Protein AF-A0A821GKY6-F1 (afdb_monomer_lite)

Foldseek 3Di:
DDDDDPPDQWDKDKDKDKDKDWDWDDDPDPPDDIDIDIDIDIDIDIDTHHDDDDDDDD

Structure (mmCIF, N/CA/C/O backbone):
data_AF-A0A821GKY6-F1
#
_entry.id   AF-A0A821GKY6-F1
#
loop_
_atom_site.group_PDB
_atom_site.id
_atom_site.type_symbol
_atom_site.label_atom_id
_atom_site.label_alt_id
_atom_site.label_comp_id
_atom_site.label_asym_id
_atom_site.label_entity_id
_atom_site.label_seq_id
_atom_site.pdbx_PDB_ins_code
_atom_site.Cartn_x
_atom_site.Cartn_y
_atom_site.Cartn_z
_atom_site.occupancy
_atom_site.B_iso_or_equiv
_atom_site.auth_seq_id
_atom_site.auth_comp_id
_atom_site.auth_asym_id
_atom_site.auth_atom_id
_atom_site.pdbx_PDB_model_num
ATOM 1 N N . ALA A 1 1 ? 5.724 20.598 4.162 1.00 45.53 1 ALA A N 1
ATOM 2 C CA . ALA A 1 1 ? 4.997 19.369 4.528 1.00 45.53 1 ALA A CA 1
ATOM 3 C C . ALA A 1 1 ? 3.676 19.774 5.167 1.00 45.53 1 ALA A C 1
ATOM 5 O O . ALA A 1 1 ? 3.696 20.545 6.119 1.00 45.53 1 ALA A O 1
ATOM 6 N N . SER A 1 2 ? 2.545 19.341 4.613 1.00 52.00 2 SER A N 1
ATOM 7 C CA . SER A 1 2 ? 1.229 19.604 5.204 1.00 52.00 2 SER A CA 1
ATOM 8 C C . SER A 1 2 ? 0.967 18.555 6.284 1.00 52.00 2 SER A C 1
ATOM 10 O O . SER A 1 2 ? 0.951 17.365 5.985 1.00 52.00 2 SER A O 1
ATOM 12 N N . HIS A 1 3 ? 0.811 18.978 7.540 1.00 55.09 3 HIS A N 1
ATOM 13 C CA . HIS A 1 3 ? 0.518 18.078 8.657 1.00 55.09 3 HIS A CA 1
ATOM 14 C C . HIS A 1 3 ? -0.997 17.973 8.850 1.00 55.09 3 HIS A C 1
ATOM 16 O O . HIS A 1 3 ? -1.645 18.956 9.201 1.00 55.09 3 HIS A O 1
ATOM 22 N N . PHE A 1 4 ? -1.560 16.782 8.647 1.00 62.69 4 PHE A N 1
ATOM 23 C CA . PHE A 1 4 ? -2.935 16.472 9.033 1.00 62.69 4 PHE A CA 1
ATOM 24 C C . PHE A 1 4 ? -2.914 15.800 10.411 1.00 62.69 4 PHE A C 1
ATOM 26 O O . PHE A 1 4 ? -2.367 14.711 10.564 1.00 62.69 4 PHE A O 1
ATOM 33 N N . GLN A 1 5 ? -3.460 16.465 11.430 1.00 59.66 5 GLN A N 1
ATOM 34 C CA . GLN A 1 5 ? -3.624 15.890 12.767 1.00 59.66 5 GLN A CA 1
ATOM 35 C C . GLN A 1 5 ? -5.067 15.400 12.928 1.00 59.66 5 GLN A C 1
ATOM 37 O O . GLN A 1 5 ? -5.982 16.215 13.044 1.00 59.66 5 GLN A O 1
ATOM 42 N N . LEU A 1 6 ? -5.279 14.080 12.974 1.00 63.91 6 LEU A N 1
ATOM 43 C CA . LEU A 1 6 ? -6.554 13.519 13.426 1.00 63.91 6 LEU A CA 1
ATOM 44 C C . LEU A 1 6 ? -6.711 13.795 14.929 1.00 63.91 6 LEU A C 1
ATOM 46 O O . LEU A 1 6 ? -6.029 13.192 15.754 1.00 63.91 6 LEU A O 1
ATOM 50 N N . LYS A 1 7 ? -7.617 14.707 15.291 1.00 60.78 7 LYS A N 1
ATOM 51 C CA . LYS A 1 7 ? -8.080 14.907 16.673 1.00 60.78 7 LYS A CA 1
ATOM 52 C C . LYS A 1 7 ? -9.393 14.154 16.878 1.00 60.78 7 LYS A C 1
ATOM 54 O O . LYS A 1 7 ? -10.457 14.760 16.941 1.00 60.78 7 LYS A O 1
ATOM 59 N N . THR A 1 8 ? -9.330 12.830 16.927 1.00 66.06 8 THR A N 1
ATOM 60 C CA . THR A 1 8 ? -10.506 11.976 17.149 1.00 66.06 8 THR A CA 1
ATOM 61 C C . THR A 1 8 ? -10.225 10.982 18.266 1.00 66.06 8 THR A C 1
ATOM 63 O O . THR A 1 8 ? -9.114 10.468 18.360 1.00 66.06 8 THR A O 1
ATOM 66 N N . ASN A 1 9 ? -11.238 10.669 19.081 1.00 71.62 9 ASN A N 1
ATOM 67 C CA . ASN A 1 9 ? -11.208 9.535 20.010 1.00 71.62 9 ASN A CA 1
ATOM 68 C C . ASN A 1 9 ? -11.290 8.225 19.211 1.00 71.62 9 ASN A C 1
ATOM 70 O O . ASN A 1 9 ? -12.319 7.552 19.203 1.00 71.62 9 ASN A O 1
ATOM 74 N N . CYS A 1 10 ? -10.232 7.901 18.474 1.00 76.06 10 CYS A N 1
ATOM 75 C CA . CYS A 1 10 ? -10.110 6.636 17.771 1.00 76.06 10 CYS A CA 1
ATOM 76 C C . CYS A 1 10 ? -8.802 5.946 18.124 1.00 76.06 10 CYS A C 1
ATOM 78 O O . CYS A 1 10 ? -7.783 6.586 18.389 1.00 76.06 10 CYS A O 1
ATOM 80 N N . GLN A 1 11 ? -8.841 4.620 18.119 1.00 83.62 11 GLN A N 1
ATOM 81 C CA . GLN A 1 11 ? -7.645 3.809 18.207 1.00 83.62 11 GLN A CA 1
ATOM 82 C C . GLN A 1 11 ? -7.004 3.768 16.819 1.00 83.62 11 GLN A C 1
ATOM 84 O O . GLN A 1 11 ? -7.600 3.255 15.870 1.00 83.62 11 GLN A O 1
ATOM 89 N N . LEU A 1 12 ? -5.805 4.340 16.702 1.00 86.69 12 LEU A N 1
ATOM 90 C CA . LEU A 1 12 ? -5.024 4.316 15.470 1.00 86.69 12 LEU A CA 1
ATOM 91 C C . LEU A 1 12 ? -4.192 3.034 15.403 1.00 86.69 12 LEU A C 1
ATOM 93 O O . LEU A 1 12 ? -3.462 2.708 16.339 1.00 86.69 12 LEU A O 1
ATOM 97 N N . HIS A 1 13 ? -4.280 2.335 14.278 1.00 89.19 13 HIS A N 1
ATOM 98 C CA . HIS A 1 13 ? -3.401 1.231 13.925 1.00 89.19 13 HIS A CA 1
ATOM 99 C C . HIS A 1 13 ? -2.641 1.597 12.652 1.00 89.19 13 HIS A C 1
ATOM 101 O O . HIS A 1 13 ? -3.254 1.878 11.621 1.00 89.19 13 HIS A O 1
ATOM 107 N N . THR A 1 14 ? -1.312 1.602 12.733 1.00 90.94 14 THR A N 1
ATOM 108 C CA . THR A 1 14 ? -0.438 1.939 11.608 1.00 90.94 14 THR A CA 1
ATOM 109 C C . THR A 1 14 ? 0.336 0.704 11.185 1.00 90.94 14 THR A C 1
ATOM 111 O O . THR A 1 14 ? 1.045 0.108 11.994 1.00 90.94 14 THR A O 1
ATOM 114 N N . THR A 1 15 ? 0.247 0.354 9.908 1.00 94.44 15 THR A N 1
ATOM 115 C CA . THR A 1 15 ? 0.996 -0.753 9.313 1.00 94.44 15 THR A CA 1
ATOM 116 C C . THR A 1 15 ? 1.870 -0.214 8.191 1.00 94.44 15 THR A C 1
ATOM 118 O O . THR A 1 15 ? 1.384 0.467 7.289 1.00 94.44 15 THR A O 1
ATOM 121 N N . ILE A 1 16 ? 3.165 -0.518 8.245 1.00 95.00 16 ILE A N 1
ATOM 122 C CA . ILE A 1 16 ? 4.113 -0.199 7.175 1.00 95.00 16 ILE A CA 1
ATOM 123 C C . ILE A 1 16 ? 4.305 -1.465 6.345 1.00 95.00 16 ILE A C 1
ATOM 125 O O . ILE A 1 16 ? 4.586 -2.524 6.905 1.00 95.00 16 ILE A O 1
ATOM 129 N N . ALA A 1 17 ? 4.145 -1.357 5.031 1.00 94.00 17 ALA A N 1
ATOM 130 C CA . ALA A 1 17 ? 4.297 -2.475 4.107 1.00 94.00 17 ALA A CA 1
ATOM 131 C C . ALA A 1 17 ? 5.125 -2.058 2.891 1.00 94.00 17 ALA A C 1
ATOM 133 O O . ALA A 1 17 ? 4.972 -0.944 2.390 1.00 94.00 17 ALA A O 1
ATOM 134 N N . SER A 1 18 ? 5.961 -2.964 2.394 1.00 96.25 18 SER A N 1
ATOM 135 C CA . SER A 1 18 ? 6.644 -2.803 1.111 1.00 96.25 18 SER A CA 1
ATOM 136 C C . SER A 1 18 ? 5.863 -3.554 0.043 1.00 96.25 18 SER A C 1
ATOM 138 O O . SER A 1 18 ? 5.586 -4.741 0.211 1.00 96.25 18 SER A O 1
ATOM 140 N N . ILE A 1 19 ? 5.509 -2.869 -1.038 1.00 95.50 19 ILE A N 1
ATOM 141 C CA . ILE A 1 19 ? 4.839 -3.466 -2.194 1.00 95.50 19 ILE A CA 1
ATOM 142 C C . ILE A 1 19 ? 5.773 -3.438 -3.399 1.00 95.50 19 ILE A C 1
ATOM 144 O O . ILE A 1 19 ? 6.525 -2.481 -3.587 1.00 95.50 19 ILE A O 1
ATOM 148 N N . GLU A 1 20 ? 5.726 -4.490 -4.205 1.00 96.81 20 GLU A N 1
ATOM 149 C CA . GLU A 1 20 ? 6.381 -4.526 -5.507 1.00 96.81 20 GLU A CA 1
ATOM 150 C C . GLU A 1 20 ? 5.442 -3.905 -6.545 1.00 96.81 20 GLU A C 1
ATOM 152 O O . GLU A 1 20 ? 4.271 -4.275 -6.645 1.00 96.81 20 GLU A O 1
ATOM 157 N N . VAL A 1 21 ? 5.947 -2.928 -7.292 1.00 96.00 21 VAL A N 1
ATOM 158 C CA . VAL A 1 21 ? 5.234 -2.260 -8.381 1.00 96.00 21 VAL A CA 1
ATOM 159 C C . VAL A 1 21 ? 5.976 -2.572 -9.670 1.00 96.00 21 VAL A C 1
ATOM 161 O O . VAL A 1 21 ? 7.180 -2.335 -9.757 1.00 96.00 21 VAL A O 1
ATOM 164 N N . THR A 1 22 ? 5.256 -3.108 -10.654 1.00 96.06 22 THR A N 1
ATOM 165 C CA . THR A 1 22 ? 5.785 -3.380 -11.995 1.00 96.06 22 THR A CA 1
ATOM 166 C C . THR A 1 22 ? 5.193 -2.377 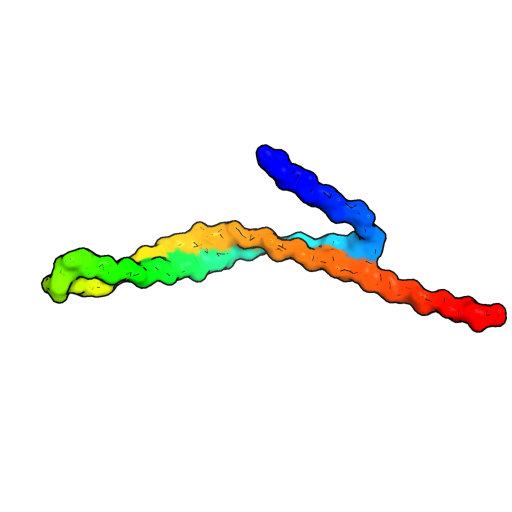-12.974 1.00 96.06 22 THR A C 1
ATOM 168 O O . THR A 1 22 ? 3.980 -2.357 -13.180 1.00 96.06 22 THR A O 1
ATOM 171 N N . ASP A 1 23 ? 6.046 -1.553 -13.568 1.00 93.56 23 ASP A N 1
ATOM 172 C CA . ASP A 1 23 ? 5.690 -0.609 -14.617 1.00 93.56 23 ASP A CA 1
ATOM 173 C C . ASP A 1 23 ? 5.931 -1.280 -15.985 1.00 93.56 23 ASP A C 1
ATOM 175 O O . ASP A 1 23 ? 7.032 -1.742 -16.290 1.00 93.56 23 ASP A O 1
ATOM 179 N N . HIS A 1 24 ? 4.883 -1.369 -16.809 1.00 91.81 24 HIS A N 1
ATOM 180 C CA . HIS A 1 24 ? 4.965 -1.922 -18.163 1.00 91.81 24 HIS A CA 1
ATOM 181 C C . HIS A 1 24 ? 5.307 -0.806 -19.152 1.00 91.81 24 HIS A C 1
ATOM 183 O O . HIS A 1 24 ? 4.466 0.041 -19.465 1.00 91.81 24 HIS A O 1
ATOM 189 N N . LEU A 1 25 ? 6.544 -0.794 -19.642 1.00 90.69 25 LEU A N 1
ATOM 190 C CA . LEU A 1 25 ? 7.043 0.216 -20.565 1.00 90.69 25 LEU A CA 1
ATOM 191 C C . LEU A 1 25 ? 6.841 -0.254 -22.006 1.00 90.69 25 LEU A C 1
ATOM 193 O O . LEU A 1 25 ? 7.428 -1.246 -22.445 1.00 90.69 25 LEU A O 1
ATOM 197 N N . MET A 1 26 ? 6.012 0.483 -22.750 1.00 89.19 26 MET A N 1
ATOM 198 C CA . MET A 1 26 ? 5.906 0.320 -24.197 1.00 89.19 26 MET A CA 1
ATOM 199 C C . MET A 1 26 ? 7.016 1.117 -24.886 1.00 89.19 26 MET A C 1
ATOM 201 O O . MET A 1 26 ? 7.145 2.320 -24.635 1.00 89.19 26 MET A O 1
ATOM 205 N N . PRO A 1 27 ? 7.826 0.480 -25.741 1.00 84.69 27 PRO A N 1
ATOM 206 C CA . PRO A 1 27 ? 8.868 1.180 -26.461 1.00 84.69 27 PRO A CA 1
ATOM 207 C C . PRO A 1 27 ? 8.280 2.070 -27.560 1.00 84.69 27 PRO A C 1
ATOM 209 O O . PRO A 1 27 ? 7.213 1.812 -28.106 1.00 84.69 27 PRO A O 1
ATOM 212 N N . LEU A 1 28 ? 9.011 3.136 -27.888 1.00 85.62 28 LEU A N 1
ATOM 213 C CA . LEU A 1 28 ? 8.625 4.109 -28.918 1.00 85.62 28 LEU A CA 1
ATOM 214 C C . LEU A 1 28 ? 8.933 3.641 -30.349 1.00 85.62 28 LEU A C 1
ATOM 216 O O . LEU A 1 28 ? 8.539 4.303 -31.303 1.00 85.62 28 LEU A O 1
ATOM 220 N N . LEU A 1 29 ? 9.690 2.553 -30.489 1.00 89.69 29 LEU A N 1
ATOM 221 C CA . LEU A 1 29 ? 10.076 1.964 -31.765 1.00 89.69 29 LEU A CA 1
ATOM 222 C C . LEU A 1 29 ? 9.355 0.626 -31.908 1.00 89.69 29 LEU A C 1
ATOM 224 O O . LEU A 1 29 ? 9.426 -0.194 -30.994 1.00 89.69 29 LEU A O 1
ATOM 228 N N . ASP A 1 30 ? 8.719 0.413 -33.059 1.00 78.44 30 ASP A N 1
ATOM 229 C CA . ASP A 1 30 ? 7.901 -0.777 -33.345 1.00 78.44 30 ASP A CA 1
ATOM 230 C C . ASP A 1 30 ? 8.699 -2.097 -33.304 1.00 78.44 30 ASP A C 1
ATOM 232 O O . ASP A 1 30 ? 8.117 -3.165 -33.137 1.00 78.44 30 ASP A O 1
ATOM 236 N N . ASP A 1 31 ? 10.031 -2.025 -33.405 1.00 85.44 31 ASP A N 1
ATOM 237 C CA . ASP A 1 31 ? 10.934 -3.185 -33.406 1.00 85.44 31 ASP A CA 1
ATOM 238 C C . ASP A 1 31 ? 11.478 -3.559 -32.013 1.00 85.44 31 ASP A C 1
ATOM 240 O O . ASP A 1 31 ? 12.291 -4.477 -31.887 1.00 85.44 31 ASP A O 1
ATOM 244 N N . LEU A 1 32 ? 11.093 -2.834 -30.960 1.00 84.00 32 LEU A N 1
ATOM 245 C CA . LEU A 1 32 ? 11.539 -3.115 -29.595 1.00 84.00 32 LEU A CA 1
ATOM 246 C C . LEU A 1 32 ? 10.488 -3.914 -28.819 1.00 84.00 32 LEU A C 1
ATOM 248 O O . LEU A 1 32 ? 9.285 -3.682 -28.933 1.00 84.00 32 LEU A O 1
ATOM 252 N N . GLU A 1 33 ? 10.955 -4.830 -27.971 1.00 87.06 33 GLU A N 1
ATOM 253 C CA . GLU A 1 33 ? 10.077 -5.582 -27.078 1.00 87.06 33 GLU A CA 1
ATOM 254 C C . GLU A 1 33 ? 9.638 -4.733 -25.867 1.00 87.06 33 GLU A C 1
ATOM 256 O O . GLU A 1 33 ? 10.417 -3.913 -25.366 1.00 87.06 33 GLU A O 1
ATOM 261 N N . PRO A 1 34 ? 8.405 -4.926 -25.361 1.00 85.00 34 PRO A N 1
ATOM 262 C CA . PRO A 1 34 ? 7.961 -4.337 -24.103 1.00 85.00 34 PRO A CA 1
ATOM 263 C C . PRO A 1 34 ? 8.891 -4.716 -22.952 1.00 85.00 34 PRO A C 1
ATOM 265 O O . PRO A 1 34 ? 9.282 -5.876 -22.813 1.00 85.00 34 PRO A O 1
ATOM 268 N N . MET A 1 35 ? 9.203 -3.748 -22.093 1.00 90.50 35 MET A N 1
ATOM 269 C CA . MET A 1 35 ? 10.073 -3.961 -20.939 1.00 90.50 35 MET A CA 1
ATOM 270 C C . MET A 1 35 ? 9.295 -3.747 -19.643 1.00 90.50 35 MET A C 1
ATOM 272 O O . MET A 1 35 ? 8.492 -2.823 -19.533 1.00 90.50 35 MET A O 1
ATOM 276 N N . ASN A 1 36 ? 9.555 -4.593 -18.649 1.00 92.94 36 ASN A N 1
ATOM 277 C CA . ASN A 1 36 ? 9.009 -4.428 -17.307 1.00 92.94 36 ASN A CA 1
ATOM 278 C C . ASN A 1 36 ? 10.076 -3.803 -16.409 1.00 92.94 36 ASN A C 1
ATOM 280 O O . ASN A 1 36 ? 11.186 -4.331 -16.324 1.00 92.94 36 ASN A O 1
ATOM 284 N N . ASP A 1 37 ? 9.728 -2.713 -15.731 1.00 93.88 37 ASP A N 1
ATOM 285 C CA . ASP A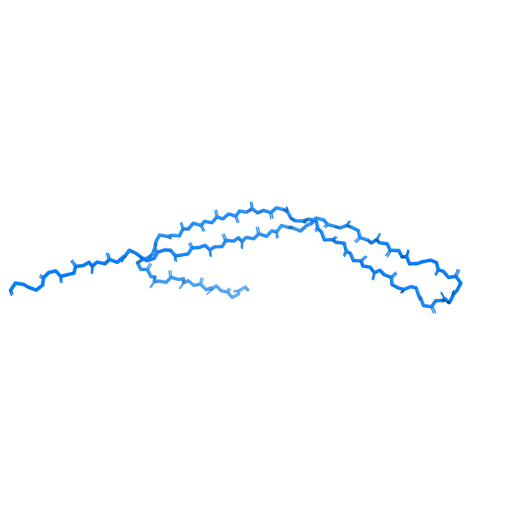 1 37 ? 10.551 -2.115 -14.680 1.00 93.88 37 ASP A CA 1
ATOM 286 C C . ASP A 1 37 ? 9.907 -2.385 -13.315 1.00 93.88 37 ASP A C 1
ATOM 288 O O . ASP A 1 37 ? 8.755 -2.024 -13.072 1.00 93.88 37 ASP A O 1
ATOM 292 N N . THR A 1 38 ? 10.623 -3.075 -12.431 1.00 95.81 38 THR A N 1
ATOM 293 C CA . THR A 1 38 ? 10.115 -3.500 -11.119 1.00 95.81 38 THR A CA 1
ATOM 294 C C . THR A 1 38 ? 10.786 -2.712 -10.009 1.00 95.81 38 THR A C 1
ATOM 296 O O . THR A 1 38 ? 12.014 -2.723 -9.888 1.00 95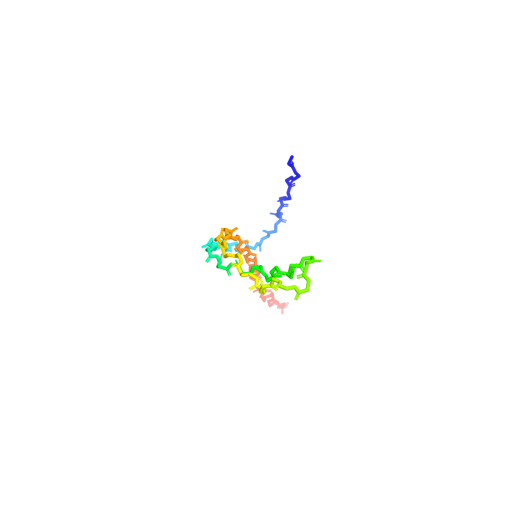.81 38 THR A O 1
ATOM 299 N N . ARG A 1 39 ? 9.991 -2.091 -9.136 1.00 95.38 39 ARG A N 1
ATOM 300 C CA . ARG A 1 39 ? 10.489 -1.331 -7.983 1.00 95.38 39 ARG A CA 1
ATOM 301 C C . ARG A 1 39 ? 9.717 -1.634 -6.708 1.00 95.38 39 ARG A C 1
ATOM 303 O O . ARG A 1 39 ? 8.517 -1.889 -6.726 1.00 95.38 39 ARG A O 1
ATOM 310 N N . TRP A 1 40 ? 10.411 -1.524 -5.580 1.00 96.38 40 TRP A N 1
ATOM 311 C CA . TRP A 1 40 ? 9.815 -1.637 -4.252 1.00 96.38 40 TRP A CA 1
ATOM 312 C C . TRP A 1 40 ? 9.390 -0.266 -3.735 1.00 96.38 40 TRP A C 1
ATOM 314 O O . TRP A 1 40 ? 10.180 0.680 -3.731 1.00 96.38 40 TRP A O 1
ATOM 324 N N . VAL A 1 41 ? 8.149 -0.164 -3.267 1.00 96.12 41 VAL A N 1
ATOM 325 C CA . VAL A 1 41 ? 7.578 1.064 -2.711 1.00 96.12 41 VAL A CA 1
ATOM 326 C C . VAL A 1 41 ? 7.116 0.807 -1.282 1.00 96.12 41 VAL A C 1
ATOM 328 O O . VAL A 1 41 ? 6.354 -0.121 -1.018 1.00 96.12 41 VAL A O 1
ATOM 331 N N . SER A 1 42 ? 7.553 1.652 -0.351 1.00 96.00 42 SER A N 1
ATOM 332 C CA . SER A 1 42 ? 7.065 1.629 1.029 1.00 96.00 42 SER A CA 1
ATOM 333 C C . SER A 1 42 ? 5.731 2.364 1.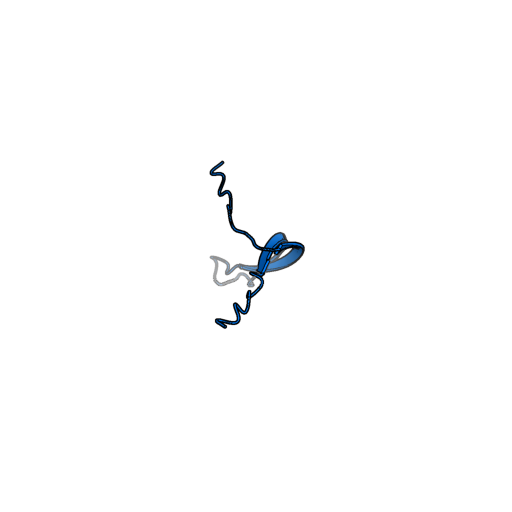134 1.00 96.00 42 SER A C 1
ATOM 335 O O . SER A 1 42 ? 5.595 3.504 0.693 1.00 96.00 42 SER A O 1
ATOM 337 N N . THR A 1 43 ? 4.756 1.728 1.769 1.00 94.44 43 THR A N 1
ATOM 338 C CA . THR A 1 43 ? 3.401 2.243 1.983 1.00 94.44 43 THR A CA 1
ATOM 339 C C . THR A 1 43 ? 3.071 2.261 3.469 1.00 94.44 43 THR A C 1
ATOM 341 O O . THR A 1 43 ? 3.539 1.419 4.238 1.00 94.44 43 THR A O 1
ATOM 344 N N . ILE A 1 44 ? 2.266 3.239 3.882 1.00 93.62 44 ILE A N 1
ATOM 345 C CA . ILE A 1 44 ? 1.794 3.381 5.260 1.00 93.62 44 ILE A CA 1
ATOM 346 C C . ILE A 1 44 ? 0.270 3.291 5.233 1.00 93.62 44 ILE A C 1
ATOM 348 O O . ILE A 1 44 ? -0.396 4.157 4.670 1.00 93.62 44 ILE A O 1
ATOM 352 N N . HIS A 1 45 ? -0.274 2.255 5.861 1.00 91.75 45 HIS A N 1
ATOM 353 C CA . HIS A 1 45 ? -1.707 2.082 6.062 1.00 91.75 45 HIS A CA 1
ATOM 354 C C . HIS A 1 45 ? -2.064 2.565 7.465 1.00 91.75 45 HIS A C 1
ATOM 356 O O . HIS A 1 45 ? -1.531 2.054 8.448 1.00 91.75 45 HIS A O 1
ATOM 362 N N . ILE A 1 46 ? -2.954 3.553 7.562 1.00 90.00 46 ILE A N 1
ATOM 363 C CA . ILE A 1 46 ? -3.434 4.094 8.838 1.00 90.00 46 ILE A CA 1
ATOM 364 C C . ILE A 1 46 ? -4.917 3.759 8.957 1.00 90.00 46 ILE A C 1
ATOM 366 O O . ILE A 1 46 ? -5.733 4.256 8.185 1.00 90.00 46 ILE A O 1
ATOM 370 N N . THR A 1 47 ? -5.262 2.924 9.931 1.00 89.06 47 THR A N 1
ATOM 371 C CA . THR A 1 47 ? -6.646 2.571 10.264 1.00 89.06 47 THR A CA 1
ATOM 372 C C . THR A 1 47 ? -7.044 3.276 11.557 1.00 89.06 47 THR A C 1
ATOM 374 O O . THR A 1 47 ? -6.282 3.275 12.519 1.00 89.06 47 THR A O 1
ATOM 377 N N . CYS A 1 48 ? -8.228 3.885 11.590 1.00 86.81 48 CYS A N 1
ATOM 378 C CA . CYS A 1 48 ? -8.778 4.587 12.751 1.00 86.81 48 CYS A CA 1
ATOM 379 C C . CYS A 1 48 ? -10.086 3.900 13.144 1.00 86.81 48 CYS A C 1
ATOM 381 O O . CYS A 1 48 ? -11.076 3.984 12.418 1.00 86.81 48 CYS A O 1
ATOM 383 N N . THR A 1 49 ? -10.084 3.208 14.281 1.00 86.94 49 THR A N 1
ATOM 384 C CA . THR A 1 49 ? -11.268 2.508 14.793 1.00 86.94 49 THR A CA 1
ATOM 385 C C . THR A 1 49 ? -11.907 3.344 15.894 1.00 86.94 49 THR A C 1
ATOM 387 O O . THR A 1 49 ? -11.278 3.608 16.921 1.00 86.94 49 THR A O 1
ATOM 390 N N . MET A 1 50 ? -13.153 3.781 15.690 1.00 84.50 50 MET A N 1
ATOM 391 C CA . MET A 1 50 ? -13.930 4.478 16.717 1.00 84.50 50 MET A CA 1
ATOM 392 C C . MET A 1 50 ? -14.690 3.462 17.578 1.00 84.50 50 MET A C 1
ATOM 394 O O . MET A 1 50 ? -15.477 2.689 17.030 1.00 84.50 50 MET A O 1
ATOM 398 N N . PRO A 1 51 ? -14.503 3.449 18.907 1.00 75.44 51 PRO A N 1
ATOM 399 C CA . PRO A 1 51 ? -15.324 2.622 19.776 1.00 75.44 51 PRO A CA 1
ATOM 400 C C . PRO A 1 51 ? -16.763 3.155 19.787 1.00 75.44 51 PRO A C 1
ATOM 402 O O . PRO A 1 51 ? -17.000 4.344 20.006 1.00 75.44 51 PRO A O 1
ATOM 405 N N . THR A 1 52 ? -17.738 2.279 19.558 1.00 73.50 52 THR A N 1
ATOM 406 C CA . THR A 1 52 ? -19.154 2.611 19.737 1.00 73.50 52 THR A CA 1
ATOM 407 C C . THR A 1 52 ? -19.483 2.594 21.230 1.00 73.50 52 THR A C 1
ATOM 409 O O . THR A 1 52 ? -19.357 1.558 21.878 1.00 73.50 52 THR A O 1
ATOM 412 N N . ILE A 1 53 ? -19.911 3.730 21.787 1.00 71.69 53 ILE A N 1
ATOM 413 C CA . ILE A 1 53 ? -20.427 3.805 23.159 1.00 71.69 53 ILE A CA 1
ATOM 414 C C . ILE A 1 53 ? -21.943 3.607 23.087 1.00 71.69 53 ILE A C 1
ATOM 416 O O . ILE A 1 53 ? -22.654 4.470 22.578 1.00 71.69 53 ILE A O 1
ATOM 420 N N . LEU A 1 54 ? -22.443 2.474 23.582 1.00 69.00 54 LEU A N 1
ATOM 421 C CA . LEU A 1 54 ? -23.878 2.286 23.802 1.00 69.00 54 LEU A CA 1
ATOM 422 C C . LEU A 1 54 ? -24.265 3.037 25.080 1.00 69.00 54 LEU A C 1
ATOM 424 O O . LEU A 1 54 ? -23.988 2.578 26.185 1.00 69.00 54 LEU A O 1
ATOM 428 N N . THR A 1 55 ? -24.868 4.215 24.944 1.00 66.44 55 THR A N 1
ATOM 429 C CA . THR A 1 55 ? -25.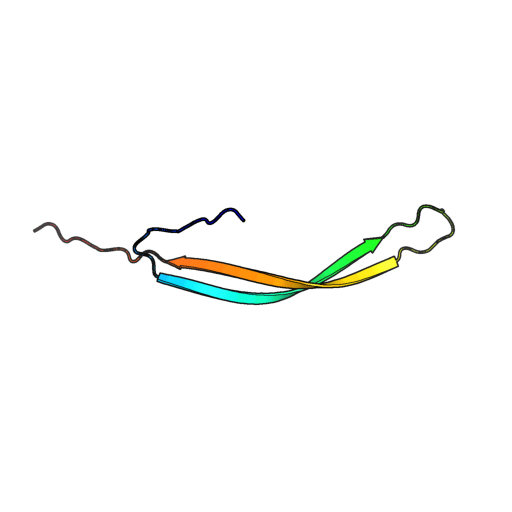510 4.899 26.073 1.00 66.44 55 THR A CA 1
ATOM 430 C C . THR A 1 55 ? -26.882 4.275 26.323 1.00 66.44 55 THR A C 1
ATOM 432 O O . THR A 1 55 ? -27.807 4.515 25.549 1.00 66.44 55 THR A O 1
ATOM 435 N N . GLU A 1 56 ? -27.032 3.490 27.396 1.00 61.03 56 GLU A N 1
ATOM 436 C CA . GLU A 1 56 ? -28.357 3.151 27.934 1.00 61.03 56 GLU A CA 1
ATOM 437 C C . GLU A 1 56 ? -29.003 4.424 28.500 1.00 61.03 56 GLU A C 1
ATOM 439 O O . GLU A 1 56 ? -28.555 4.973 29.509 1.00 61.03 56 GLU A O 1
ATOM 444 N 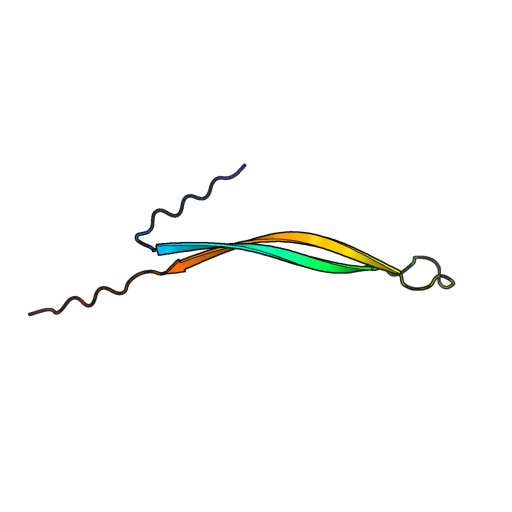N . THR A 1 57 ? -30.062 4.907 27.854 1.00 56.31 57 THR A N 1
ATOM 445 C CA . THR A 1 57 ? -31.009 5.843 28.470 1.00 56.31 57 THR A CA 1
ATOM 446 C C . THR A 1 57 ? -31.885 5.067 29.451 1.00 56.31 57 THR A C 1
ATOM 448 O O . THR A 1 57 ? -32.675 4.226 29.020 1.00 56.31 57 THR A O 1
ATOM 451 N N . LYS A 1 58 ? -31.714 5.329 30.751 1.00 59.94 58 LYS A N 1
ATOM 452 C CA . LYS A 1 58 ? -32.651 4.918 31.807 1.00 59.94 58 LYS A CA 1
ATOM 453 C C . LYS A 1 58 ? -33.822 5.883 31.914 1.00 59.94 58 LYS A C 1
ATOM 455 O O . LYS A 1 58 ? -33.588 7.094 31.703 1.00 59.94 58 LYS A O 1
#

Radius of gyration: 22.33 Å; chains: 1; bounding box: 44×25×65 Å

Sequence (58 aa):
ASHFQLKTNCQLHTTIASIEVTDHLMPLLDDLEPMNDTRWVSTIHITCTMPTILTETK

pLDDT: mean 82.42, std 13.89, range [45.53, 96.81]

Secondary structure (DSSP, 8-state):
-------SS-EEEEEEEEEEEEEEEPPSSTTSPPEEEEEEEEEEEEEEEPPP------